Protein AF-A0A7X8IKP2-F1 (afdb_monomer)

Nearest PDB structures (foldseek):
  8peq-assembly1_A  TM=7.289E-01  e=2.216E-02  Homo sapiens
  5g56-assembly1_A  TM=7.570E-01  e=4.248E-02  Acetivibrio thermocellus
  8jmw-assembly1_A  TM=4.820E-01  e=2.657E-01  Bacillus amyloliquefaciens
  1pgr-assembly2_H  TM=5.451E-01  e=7.262E-01  Mus musculus
  6wdp-assembly1_A  TM=4.449E-01  e=1.477E+00  Homo sapiens

Secondary structure (DSSP, 8-state):
--PPPPEETTEE------STT------S----GGGTT-S-----PPP---SS--SSPPP-------------PPPPPEEEEEEE-TTTSSEEEEEE--S--SEEEEEEESSTTPPP-GGGEEEEEETT--EEEE-S--SS-EEEEEEE----TTTTTTTS---

Solvent-accessible surface area (backbone atoms only — not comparable to full-atom values): 11530 Å² total; per-residue (Å²): 138,85,83,78,80,55,64,56,95,91,34,69,73,78,88,82,81,90,53,92,88,66,83,80,89,84,76,89,74,79,70,68,72,88,60,62,90,54,96,74,84,86,87,83,87,85,86,79,89,89,78,82,90,76,90,65,85,84,84,83,87,86,74,90,83,78,90,72,78,79,87,74,75,67,72,80,66,39,74,74,45,79,43,74,39,96,85,66,63,15,38,33,36,38,46,49,84,89,74,91,59,50,31,34,43,34,28,49,38,81,52,80,92,66,77,90,45,81,92,33,54,71,50,74,38,55,57,88,59,48,66,49,72,43,69,63,68,67,100,66,76,40,77,50,67,42,68,40,64,79,91,53,85,75,63,76,70,64,77,81,71,79,137

pLDDT: mean 82.67, std 15.12, range [34.81, 98.12]

Foldseek 3Di:
DDDDFQDDPNHGDDDDDPDPPDDDDDPPRDDDPVCPPDPDDDDDDDDDDDDDDDPDDDDDDDDPDDDDDPPPDADAWPPWDWDQDPPQLWIKTFTDGDDDAFKKWKFKDQDPPDDDDPVRTPDIGGPPDGMDTPSDHDPDMDMGIGTHHDPDPPPVVPPPDDD

Mean predicted aligned error: 13.48 Å

Sequence (163 aa):
DDFTDILINDSPLEYLTNNDGHSQPFDNLPLPSYLMGHEYVQLLWKYYHVSGGSSSRAQLRLDDIIVQRPDNSLPPVTDLSIHQAPEDSGILLEWTYSTPMDRFLIYSSDEPYFHPAPENLLTTVDYPGTQYLDPTSHERRFYIVIAERDDSPGRRAAAIRRP

Radius of gyration: 25.73 Å; Cα contacts (8 Å, |Δi|>4): 165; chains: 1; bounding box: 61×33×71 Å

Structure (mmCIF, N/CA/C/O backbone):
data_AF-A0A7X8IKP2-F1
#
_entry.id   AF-A0A7X8IKP2-F1
#
loop_
_atom_site.group_PDB
_atom_site.id
_atom_site.type_symbol
_atom_site.label_atom_id
_atom_site.label_alt_id
_atom_site.label_comp_id
_atom_site.label_asym_id
_atom_site.label_entity_id
_atom_site.label_seq_id
_atom_site.pdbx_PDB_ins_code
_atom_site.Cartn_x
_atom_site.Cartn_y
_atom_site.Cartn_z
_atom_site.occupancy
_atom_site.B_iso_or_equiv
_atom_site.auth_seq_id
_atom_site.auth_comp_id
_atom_site.auth_asym_id
_atom_site.auth_atom_id
_atom_site.pdbx_PDB_model_num
ATOM 1 N N . ASP A 1 1 ? 8.824 -19.522 -27.829 1.00 50.44 1 ASP A N 1
ATOM 2 C CA . ASP A 1 1 ? 9.423 -18.972 -26.602 1.00 50.44 1 ASP A CA 1
ATOM 3 C C . ASP A 1 1 ? 9.519 -17.487 -26.795 1.00 50.44 1 ASP A C 1
ATOM 5 O O . ASP A 1 1 ? 10.461 -16.997 -27.414 1.00 50.44 1 ASP A O 1
ATOM 9 N N . ASP A 1 2 ? 8.472 -16.792 -26.370 1.00 79.12 2 ASP A N 1
ATOM 10 C CA . ASP A 1 2 ? 8.224 -15.433 -26.830 1.00 79.12 2 ASP A CA 1
ATOM 11 C C . ASP A 1 2 ? 8.495 -14.487 -25.663 1.00 79.12 2 ASP A C 1
ATOM 13 O O . ASP A 1 2 ? 7.678 -14.312 -24.762 1.00 79.12 2 ASP A O 1
ATOM 17 N N . PHE A 1 3 ? 9.700 -13.919 -25.658 1.00 87.25 3 PHE A N 1
ATOM 18 C CA . PHE A 1 3 ? 10.023 -12.772 -24.815 1.00 87.25 3 PHE A CA 1
ATOM 19 C C . PHE A 1 3 ? 9.257 -11.550 -25.326 1.00 87.25 3 PHE A C 1
ATOM 21 O O . PHE A 1 3 ? 9.176 -11.336 -26.536 1.00 87.25 3 PHE A O 1
ATOM 28 N N . THR A 1 4 ? 8.716 -10.748 -24.412 1.00 88.50 4 THR A N 1
ATOM 29 C CA . THR A 1 4 ? 8.080 -9.461 -24.728 1.00 88.50 4 THR A CA 1
ATOM 30 C C . THR A 1 4 ? 9.034 -8.325 -24.387 1.00 88.50 4 THR A C 1
ATOM 32 O O . THR A 1 4 ? 9.647 -8.343 -23.318 1.00 88.50 4 THR A O 1
ATOM 35 N N . ASP A 1 5 ? 9.153 -7.345 -25.282 1.00 89.88 5 ASP A N 1
ATOM 36 C CA . ASP A 1 5 ? 10.002 -6.179 -25.053 1.00 89.88 5 ASP A CA 1
ATOM 37 C C . ASP A 1 5 ? 9.420 -5.288 -23.946 1.00 89.88 5 ASP A C 1
ATOM 39 O O . ASP A 1 5 ? 8.209 -5.064 -23.864 1.00 89.88 5 ASP A O 1
ATOM 43 N N . ILE A 1 6 ? 10.299 -4.754 -23.099 1.00 87.50 6 ILE A N 1
ATOM 44 C CA . ILE A 1 6 ? 9.946 -3.682 -22.164 1.00 87.50 6 ILE A CA 1
ATOM 45 C C . ILE A 1 6 ? 9.896 -2.385 -22.968 1.00 87.50 6 ILE A C 1
ATOM 47 O O . ILE A 1 6 ? 10.864 -2.055 -23.652 1.00 87.50 6 ILE A O 1
ATOM 51 N N . LEU A 1 7 ? 8.784 -1.652 -22.883 1.00 86.62 7 LEU A N 1
ATOM 52 C CA . LEU A 1 7 ? 8.581 -0.411 -23.629 1.00 86.62 7 LEU A CA 1
ATOM 53 C C . LEU A 1 7 ? 8.732 0.819 -22.723 1.00 86.62 7 LEU A C 1
ATOM 55 O O . LEU A 1 7 ? 8.175 0.868 -21.627 1.00 86.62 7 LEU A O 1
ATOM 59 N N . ILE A 1 8 ? 9.431 1.841 -23.216 1.00 82.12 8 ILE A N 1
ATOM 60 C CA . ILE A 1 8 ? 9.509 3.190 -22.649 1.00 82.12 8 ILE A CA 1
ATOM 61 C C . ILE A 1 8 ? 9.008 4.159 -23.718 1.00 82.12 8 ILE A C 1
ATOM 63 O O . ILE A 1 8 ? 9.572 4.218 -24.807 1.00 82.12 8 ILE A O 1
ATOM 67 N N . ASN A 1 9 ? 7.953 4.924 -23.419 1.00 83.25 9 ASN A N 1
ATOM 68 C CA . ASN A 1 9 ? 7.307 5.827 -24.385 1.00 83.25 9 ASN A CA 1
ATOM 69 C C . ASN A 1 9 ? 6.959 5.115 -25.710 1.00 83.25 9 ASN A C 1
ATOM 71 O O . ASN A 1 9 ? 7.313 5.585 -26.791 1.00 83.25 9 ASN A O 1
ATOM 75 N N . ASP A 1 10 ? 6.337 3.936 -25.606 1.00 85.38 10 ASP A N 1
ATOM 76 C CA . ASP A 1 10 ? 5.949 3.068 -26.732 1.00 85.38 10 ASP A CA 1
ATOM 77 C C . ASP A 1 10 ? 7.107 2.560 -27.613 1.00 85.38 10 ASP A C 1
ATOM 79 O O . ASP A 1 10 ? 6.877 1.986 -28.676 1.00 85.38 10 ASP A O 1
ATOM 83 N N . SER A 1 11 ? 8.354 2.724 -27.168 1.00 88.06 11 SER A N 1
ATOM 84 C CA . SER A 1 11 ? 9.550 2.236 -27.863 1.00 88.06 11 SER A CA 1
ATOM 85 C C . SER A 1 11 ? 10.264 1.172 -27.028 1.00 88.06 11 SER A C 1
ATOM 87 O O . SER A 1 11 ? 10.307 1.314 -25.805 1.00 88.06 11 SER A O 1
ATOM 89 N N . PRO A 1 12 ? 10.840 0.119 -27.635 1.00 89.62 12 PRO A N 1
ATOM 90 C CA . PRO A 1 12 ? 11.643 -0.854 -26.906 1.00 89.62 12 PRO A CA 1
ATOM 91 C C . PRO A 1 12 ? 12.767 -0.188 -26.114 1.00 89.62 12 PRO A C 1
ATOM 93 O O . PRO A 1 12 ? 13.403 0.762 -26.574 1.00 89.62 12 PRO A O 1
ATOM 96 N N . LEU A 1 13 ? 13.008 -0.693 -24.908 1.00 89.44 13 LEU A N 1
ATOM 97 C CA . LEU A 1 13 ? 14.145 -0.282 -24.108 1.00 89.44 13 LEU A CA 1
ATOM 98 C C . LEU A 1 13 ? 15.439 -0.741 -24.786 1.00 89.44 13 LEU A C 1
ATOM 100 O O . LEU A 1 13 ? 15.732 -1.934 -24.846 1.00 89.44 13 LEU A O 1
ATOM 104 N N . GLU A 1 14 ? 16.230 0.222 -25.247 1.00 88.75 14 GLU A N 1
ATOM 105 C CA . GLU A 1 14 ? 17.500 -0.028 -25.918 1.00 88.75 14 GLU A CA 1
ATOM 106 C C . GLU A 1 14 ? 18.652 0.730 -25.254 1.00 88.75 14 GLU A C 1
ATOM 108 O O . GLU A 1 14 ? 18.504 1.843 -24.745 1.00 88.75 14 GLU A O 1
ATOM 113 N N . TYR A 1 15 ? 19.831 0.114 -25.306 1.00 86.25 15 TYR A N 1
ATOM 114 C CA . TYR A 1 15 ? 21.100 0.742 -24.971 1.00 86.25 15 TYR A CA 1
ATOM 115 C C . TYR A 1 15 ? 21.927 0.918 -26.247 1.00 86.25 15 TYR A C 1
ATOM 117 O O . TYR A 1 15 ? 22.293 -0.065 -26.893 1.00 86.25 15 TYR A O 1
ATOM 125 N N . LEU A 1 16 ? 22.254 2.167 -26.589 1.00 84.81 16 LEU A N 1
ATOM 126 C CA . LEU A 1 16 ? 23.104 2.509 -27.729 1.00 84.81 16 LEU A CA 1
ATOM 127 C C . LEU A 1 16 ? 24.400 3.147 -27.224 1.00 84.81 16 LEU A C 1
ATOM 129 O O . LEU A 1 16 ? 24.390 4.188 -26.569 1.00 84.81 16 LEU A O 1
ATOM 133 N N . THR A 1 17 ? 25.530 2.510 -27.525 1.00 78.12 17 THR A N 1
ATOM 134 C CA . THR A 1 17 ? 26.849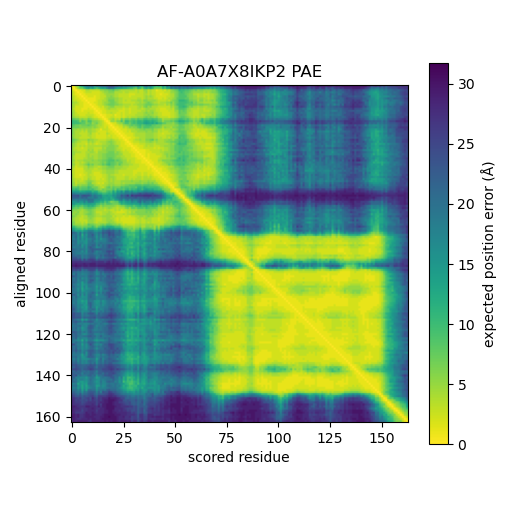 3.066 -27.208 1.00 78.12 17 THR A CA 1
ATOM 135 C C . THR A 1 17 ? 27.225 4.160 -28.206 1.00 78.12 17 THR A C 1
ATOM 137 O O . THR A 1 17 ? 27.077 3.984 -29.415 1.00 78.12 17 THR A O 1
ATOM 140 N N . ASN A 1 18 ? 27.743 5.277 -27.696 1.00 72.12 18 ASN A N 1
ATOM 141 C CA . ASN A 1 18 ? 28.238 6.387 -28.515 1.00 72.12 18 ASN A CA 1
ATOM 142 C C . ASN A 1 18 ? 29.775 6.477 -28.530 1.00 72.12 18 ASN A C 1
ATOM 144 O O . ASN A 1 18 ? 30.350 7.092 -29.426 1.00 72.12 18 ASN A O 1
ATOM 148 N N . ASN A 1 19 ? 30.445 5.877 -27.541 1.00 80.19 19 ASN A N 1
ATOM 149 C CA . ASN A 1 19 ? 31.892 5.936 -27.341 1.00 80.19 19 ASN A CA 1
ATOM 150 C C . ASN A 1 19 ? 32.378 4.798 -26.428 1.00 80.19 19 ASN A C 1
ATOM 152 O O . ASN A 1 19 ? 31.610 4.238 -25.641 1.00 80.19 19 ASN A O 1
ATOM 156 N N . ASP A 1 20 ? 33.679 4.506 -26.478 1.00 82.31 20 ASP A N 1
ATOM 157 C CA . ASP A 1 20 ? 34.308 3.546 -25.570 1.00 82.31 20 ASP A CA 1
ATOM 158 C C . ASP A 1 20 ? 34.146 3.990 -24.109 1.00 82.31 20 ASP A C 1
ATOM 160 O O . ASP A 1 20 ? 34.291 5.170 -23.775 1.00 82.31 20 ASP A O 1
ATOM 164 N N . GLY A 1 21 ? 33.816 3.032 -23.240 1.00 83.12 21 GLY A N 1
ATOM 165 C CA . GLY A 1 21 ? 33.560 3.281 -21.819 1.00 83.12 21 GLY A CA 1
ATOM 166 C C . GLY A 1 21 ? 32.209 3.936 -21.509 1.00 83.12 21 GLY A C 1
ATOM 167 O O . GLY A 1 21 ? 31.977 4.293 -20.357 1.00 83.12 21 GLY A O 1
ATOM 168 N N . HIS A 1 22 ? 31.321 4.101 -22.498 1.00 85.56 22 HIS A N 1
ATOM 169 C CA . HIS A 1 22 ? 29.966 4.595 -22.252 1.00 85.56 22 HIS A CA 1
ATOM 170 C C . HIS A 1 22 ? 29.211 3.671 -21.281 1.00 85.56 22 HIS A C 1
ATOM 172 O O . HIS A 1 22 ? 29.273 2.445 -21.396 1.00 85.56 22 HIS A O 1
ATOM 178 N N . SER A 1 23 ? 28.507 4.282 -20.329 1.00 88.06 23 SER A N 1
ATOM 179 C CA . SER A 1 23 ? 27.671 3.619 -19.330 1.00 88.06 23 SER A CA 1
ATOM 180 C C . SER A 1 23 ? 26.355 4.378 -19.218 1.00 88.06 23 SER A C 1
ATOM 182 O O . SER A 1 23 ? 26.347 5.609 -19.264 1.00 88.06 23 SER A O 1
ATOM 184 N N . GLN A 1 24 ? 25.253 3.646 -19.088 1.00 88.12 24 GLN A N 1
ATOM 185 C CA . GLN A 1 24 ? 23.918 4.215 -18.972 1.00 88.12 24 GLN A CA 1
ATOM 186 C C . GLN A 1 24 ? 23.147 3.476 -17.874 1.00 88.12 24 GLN A C 1
ATOM 188 O O . GLN A 1 24 ? 22.875 2.285 -18.039 1.00 88.12 24 GLN A O 1
ATOM 193 N N . PRO A 1 25 ? 22.793 4.154 -16.768 1.00 89.38 25 PRO A N 1
ATOM 194 C CA . PRO A 1 25 ? 21.908 3.578 -15.770 1.00 89.38 25 PRO A CA 1
ATOM 195 C C . PRO A 1 25 ? 20.468 3.543 -16.292 1.00 89.38 25 PRO A C 1
ATOM 197 O O . PRO A 1 25 ? 20.033 4.433 -17.030 1.00 89.38 25 PRO A O 1
ATOM 200 N N . PHE A 1 26 ? 19.726 2.520 -15.875 1.00 86.56 26 PHE A N 1
ATOM 201 C CA . PHE A 1 26 ? 18.288 2.417 -16.088 1.00 86.56 26 PHE A CA 1
ATOM 202 C C . PHE A 1 26 ? 17.593 2.264 -14.739 1.00 86.56 26 PHE A C 1
ATOM 204 O O . PHE A 1 26 ? 17.663 1.206 -14.118 1.00 86.56 26 PHE A O 1
ATOM 211 N N . ASP A 1 27 ? 16.894 3.313 -14.316 1.00 83.19 27 ASP A N 1
ATOM 212 C CA . ASP A 1 27 ? 16.223 3.359 -13.020 1.00 83.19 27 ASP A CA 1
ATOM 213 C C . ASP A 1 27 ? 14.703 3.287 -13.182 1.00 83.19 27 ASP A C 1
ATOM 215 O O . ASP A 1 27 ? 14.134 3.867 -14.107 1.00 83.19 27 ASP A O 1
ATOM 219 N N . ASN A 1 28 ? 14.038 2.600 -12.247 1.00 81.00 28 ASN A N 1
ATOM 220 C CA . ASN A 1 28 ? 12.574 2.518 -12.153 1.00 81.00 28 ASN A CA 1
ATOM 221 C C . ASN A 1 28 ? 11.872 2.117 -13.462 1.00 81.00 28 ASN A C 1
ATOM 223 O O . ASN A 1 28 ? 10.812 2.646 -13.800 1.00 81.00 28 ASN A O 1
ATOM 227 N N . LEU A 1 29 ? 12.452 1.157 -14.186 1.00 86.00 29 LEU A N 1
ATOM 228 C CA . LEU A 1 29 ? 11.832 0.580 -15.373 1.00 86.00 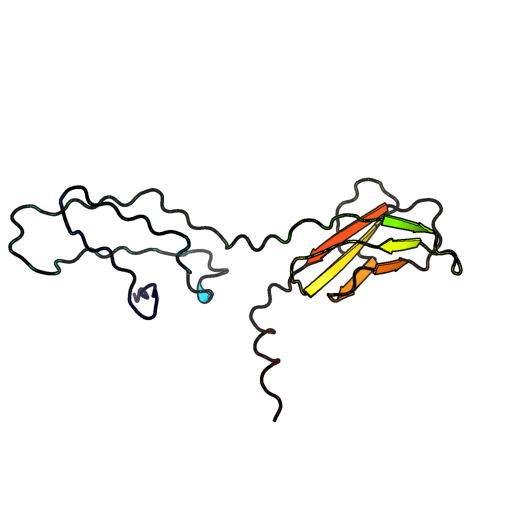29 LEU A CA 1
ATOM 229 C C . LEU A 1 29 ? 10.518 -0.122 -14.990 1.00 86.00 29 LEU A C 1
ATOM 231 O O . LEU A 1 29 ? 10.555 -1.089 -14.220 1.00 86.00 29 LEU A O 1
ATOM 235 N N . PRO A 1 30 ? 9.356 0.326 -15.502 1.00 82.19 30 PRO A N 1
ATOM 236 C CA . PRO A 1 30 ? 8.091 -0.311 -15.178 1.00 82.19 30 PRO A CA 1
ATOM 237 C C . PRO A 1 30 ? 8.048 -1.700 -15.814 1.00 82.19 30 PRO A C 1
ATOM 239 O O . PRO A 1 30 ? 7.988 -1.846 -17.034 1.00 82.19 30 PRO A O 1
ATOM 242 N N . LEU A 1 31 ? 8.061 -2.735 -14.975 1.00 84.12 31 LEU A N 1
ATOM 243 C CA . LEU A 1 31 ? 7.782 -4.089 -15.431 1.00 84.12 31 LEU A CA 1
ATOM 244 C C . LEU A 1 31 ? 6.269 -4.265 -15.632 1.00 84.12 31 LEU A C 1
ATOM 246 O O . LEU A 1 31 ? 5.482 -3.740 -14.836 1.00 84.12 31 LEU A O 1
ATOM 250 N N . PRO A 1 32 ? 5.834 -5.008 -16.663 1.00 82.81 32 PRO A N 1
ATOM 251 C CA . PRO A 1 32 ? 4.417 -5.255 -16.879 1.00 82.81 32 PRO A CA 1
ATOM 252 C C . PRO A 1 32 ? 3.738 -5.912 -15.672 1.00 82.81 32 PRO A C 1
ATOM 254 O O . PRO A 1 32 ? 4.236 -6.888 -15.111 1.00 82.81 32 PRO A O 1
ATOM 257 N N . SER A 1 33 ? 2.556 -5.416 -15.296 1.00 79.62 33 SER A N 1
ATOM 258 C CA . SER A 1 33 ? 1.825 -5.904 -14.117 1.00 79.62 33 SER A CA 1
ATOM 259 C C . SER A 1 33 ? 1.374 -7.360 -14.233 1.00 79.62 33 SER A C 1
ATOM 261 O O . SER A 1 33 ? 1.212 -8.017 -13.209 1.00 79.62 33 SER A O 1
ATOM 263 N N . TYR A 1 34 ? 1.233 -7.894 -15.453 1.00 81.19 34 TYR A N 1
ATOM 264 C CA . TYR A 1 34 ? 0.933 -9.313 -15.667 1.00 81.19 34 TYR A CA 1
ATOM 265 C C . TYR A 1 34 ? 2.052 -10.245 -15.183 1.00 81.19 34 TYR A C 1
ATOM 267 O O . TYR A 1 34 ? 1.816 -11.436 -15.077 1.00 81.19 34 TYR A O 1
ATOM 275 N N . LEU A 1 35 ? 3.254 -9.734 -14.884 1.00 82.81 35 LEU A N 1
ATOM 276 C CA . LEU A 1 35 ? 4.339 -10.515 -14.281 1.00 82.81 35 LEU A CA 1
ATOM 277 C C . LEU A 1 35 ? 4.181 -10.681 -12.759 1.00 82.81 35 LEU A C 1
ATOM 279 O O . LEU A 1 35 ? 4.904 -11.468 -12.150 1.00 82.81 35 LEU A O 1
ATOM 283 N N . MET A 1 36 ? 3.259 -9.955 -12.117 1.00 81.38 36 MET A N 1
ATOM 284 C CA . MET A 1 36 ? 3.030 -10.063 -10.674 1.00 81.38 36 MET A CA 1
ATOM 285 C C . MET A 1 36 ? 2.414 -11.414 -10.297 1.00 81.38 36 MET A C 1
ATOM 287 O O . MET A 1 36 ? 1.546 -11.934 -10.991 1.00 81.38 36 MET A O 1
ATOM 291 N N . GLY A 1 37 ? 2.853 -11.974 -9.167 1.00 76.69 37 GLY A N 1
ATOM 292 C CA . GLY A 1 37 ? 2.364 -13.264 -8.662 1.00 76.69 37 GLY A CA 1
ATOM 293 C C . GLY A 1 37 ? 2.934 -14.489 -9.384 1.00 76.69 37 GLY A C 1
ATOM 294 O O . GLY A 1 37 ? 2.634 -15.613 -8.989 1.00 76.69 37 GLY A O 1
ATOM 295 N N . HIS A 1 38 ? 3.779 -14.295 -10.399 1.00 80.00 38 HIS A N 1
ATOM 296 C CA . HIS A 1 38 ? 4.509 -15.383 -11.035 1.00 80.00 38 HIS A CA 1
ATOM 297 C C . HIS A 1 38 ? 5.732 -15.773 -10.200 1.00 80.00 38 HIS A C 1
ATOM 299 O O . HIS A 1 38 ? 6.539 -14.928 -9.823 1.00 80.00 38 HIS A O 1
ATOM 305 N N . GLU A 1 39 ? 5.879 -17.074 -9.944 1.00 82.38 39 GLU A N 1
ATOM 306 C CA . GLU A 1 39 ? 7.014 -17.636 -9.199 1.00 82.38 39 GLU A CA 1
ATOM 307 C C . GLU A 1 39 ? 8.347 -17.459 -9.945 1.00 82.38 39 GLU A C 1
ATOM 309 O O . GLU A 1 39 ? 9.396 -17.305 -9.326 1.00 82.38 39 GLU A O 1
ATOM 314 N N . TYR A 1 40 ? 8.299 -17.438 -11.281 1.00 85.75 40 TYR A N 1
ATOM 315 C CA . TYR A 1 40 ? 9.466 -17.310 -12.146 1.00 85.75 40 TYR A CA 1
ATOM 316 C C . TYR A 1 40 ? 9.284 -16.189 -13.168 1.00 85.75 40 TYR A C 1
ATOM 318 O O . TYR A 1 40 ? 8.333 -16.190 -13.949 1.00 85.75 40 TYR A O 1
ATOM 326 N N . VAL A 1 41 ? 10.255 -15.276 -13.203 1.00 85.31 41 VAL A N 1
ATOM 327 C CA . VAL A 1 41 ? 10.383 -14.215 -14.208 1.00 85.31 41 VAL A CA 1
ATOM 328 C C . VAL A 1 41 ? 11.779 -14.302 -14.820 1.00 85.31 41 VAL A C 1
ATOM 330 O O . VAL A 1 41 ? 12.768 -14.446 -14.102 1.00 85.31 41 VAL A O 1
ATOM 333 N N . GLN A 1 42 ? 11.865 -14.228 -16.149 1.00 89.31 42 GLN A N 1
ATOM 334 C CA . GLN A 1 42 ? 13.127 -14.245 -16.887 1.00 89.31 42 GLN A CA 1
ATOM 335 C C . GLN A 1 42 ? 13.352 -12.901 -17.575 1.00 89.31 42 GLN A C 1
ATOM 337 O O . GLN A 1 42 ? 12.473 -12.396 -18.270 1.00 89.31 42 GLN A O 1
ATOM 342 N N . LEU A 1 43 ? 14.551 -12.349 -17.407 1.00 88.31 43 LEU A N 1
ATOM 343 C CA . LEU A 1 43 ? 15.005 -11.156 -18.112 1.00 88.31 43 LEU A CA 1
ATOM 344 C C . LEU A 1 43 ? 16.023 -11.577 -19.169 1.00 88.31 43 LEU A C 1
ATOM 346 O O . LEU A 1 43 ? 16.996 -12.266 -18.856 1.00 88.31 43 LEU A O 1
ATOM 350 N N . LEU A 1 44 ? 15.802 -11.164 -20.415 1.00 88.62 44 LEU A N 1
ATOM 351 C CA . LEU A 1 44 ? 16.701 -11.445 -21.530 1.00 88.62 44 LEU A CA 1
ATOM 352 C C . LEU A 1 44 ? 17.224 -10.141 -22.120 1.00 88.62 44 LEU A C 1
ATOM 354 O O . LEU A 1 44 ? 16.457 -9.330 -22.628 1.00 88.62 44 LEU A O 1
ATOM 358 N N . TRP A 1 45 ? 18.545 -10.003 -22.126 1.00 86.31 45 TRP A N 1
ATOM 359 C CA . TRP A 1 45 ? 19.239 -8.933 -22.829 1.00 86.31 45 TRP A CA 1
ATOM 360 C C . TRP A 1 45 ? 19.784 -9.461 -24.152 1.00 86.31 45 TRP A C 1
ATOM 362 O O . TRP A 1 45 ? 20.613 -10.374 -24.176 1.00 86.31 45 TRP A O 1
ATOM 372 N N . LYS A 1 46 ? 19.301 -8.903 -25.266 1.00 85.94 46 LYS A N 1
ATOM 373 C CA . LYS A 1 46 ? 19.736 -9.276 -26.617 1.00 85.94 46 LYS A CA 1
ATOM 374 C C . LYS A 1 46 ? 20.763 -8.272 -27.124 1.00 85.94 46 LYS A C 1
ATOM 376 O O . LYS A 1 46 ? 20.478 -7.088 -27.239 1.00 85.94 46 LYS A O 1
ATOM 381 N N . TYR A 1 47 ? 21.945 -8.768 -27.471 1.00 82.12 47 TYR A N 1
ATOM 382 C CA . TYR A 1 47 ? 22.990 -7.980 -28.116 1.00 82.12 47 TYR A CA 1
ATOM 383 C C . TYR A 1 47 ? 22.941 -8.180 -29.636 1.00 82.12 47 TYR A C 1
ATOM 385 O O . TYR A 1 47 ? 22.982 -9.319 -30.108 1.00 82.12 47 TYR A O 1
ATOM 393 N N . TYR A 1 48 ? 22.881 -7.090 -30.402 1.00 78.75 48 TYR A N 1
ATOM 394 C CA . TYR A 1 48 ? 22.914 -7.114 -31.865 1.00 78.75 48 TYR A CA 1
ATOM 395 C C . TYR A 1 48 ? 23.723 -5.946 -32.434 1.00 78.75 48 TYR A C 1
ATOM 397 O O . TYR A 1 48 ? 23.955 -4.929 -31.784 1.00 78.75 48 TYR A O 1
ATOM 405 N N . HIS A 1 49 ? 24.194 -6.121 -33.667 1.00 78.06 49 HIS A N 1
ATOM 406 C CA . HIS A 1 49 ? 24.931 -5.100 -34.405 1.00 78.06 49 HIS A CA 1
ATOM 407 C C . HIS A 1 49 ? 23.948 -4.140 -35.081 1.00 78.06 49 HIS A C 1
ATOM 409 O O . HIS A 1 49 ? 23.071 -4.584 -35.817 1.00 78.06 49 HIS A O 1
ATOM 415 N N . VAL A 1 50 ? 24.087 -2.839 -34.817 1.00 74.56 50 VAL A N 1
ATOM 416 C CA . VAL A 1 50 ? 23.182 -1.805 -35.349 1.00 74.56 50 VAL A CA 1
ATOM 417 C C . VAL A 1 50 ? 23.694 -1.250 -36.685 1.00 74.56 50 VAL A C 1
ATOM 419 O O . VAL A 1 50 ? 22.929 -1.155 -37.638 1.00 74.56 50 VAL A O 1
ATOM 422 N N . SER A 1 51 ? 24.982 -0.882 -36.781 1.00 73.56 51 SER A N 1
ATOM 423 C CA . SER A 1 51 ? 25.651 -0.455 -38.029 1.00 73.56 51 SER A CA 1
ATOM 424 C C . SER A 1 51 ? 27.171 -0.230 -37.829 1.00 73.56 51 SER A C 1
ATOM 426 O O . SER A 1 51 ? 27.669 -0.292 -36.707 1.00 73.56 51 SER A O 1
ATOM 428 N N . GLY A 1 52 ? 27.930 0.016 -38.911 1.00 69.19 52 GLY A N 1
ATOM 429 C CA . GLY A 1 52 ? 29.362 0.381 -38.872 1.00 69.19 52 GLY A CA 1
ATOM 430 C C . GLY A 1 52 ? 30.357 -0.788 -38.997 1.00 69.19 52 GLY A C 1
ATOM 431 O O . GLY A 1 52 ? 30.015 -1.947 -38.767 1.00 69.19 52 GLY A O 1
ATOM 432 N N . GLY A 1 53 ? 31.605 -0.486 -39.384 1.00 60.84 53 GLY A N 1
ATOM 433 C CA . GLY A 1 53 ? 32.698 -1.462 -39.494 1.00 60.84 53 GLY A CA 1
ATOM 434 C C . GLY A 1 53 ? 33.365 -1.702 -38.139 1.00 60.84 53 GLY A C 1
ATOM 435 O O . GLY A 1 53 ? 34.296 -0.995 -37.773 1.00 60.84 53 GLY A O 1
ATOM 436 N N . SER A 1 54 ? 32.865 -2.671 -37.374 1.00 59.75 54 SER A N 1
ATOM 437 C CA . SER A 1 54 ? 33.401 -3.014 -36.051 1.00 59.75 54 SER A CA 1
ATOM 438 C C . SER A 1 54 ? 34.718 -3.791 -36.194 1.00 59.75 54 SER A C 1
ATOM 440 O O . SER A 1 54 ? 34.736 -4.902 -36.721 1.00 59.75 54 SER A O 1
ATOM 442 N N . SER A 1 55 ? 35.832 -3.202 -35.748 1.00 57.66 55 SER A N 1
ATOM 443 C CA . SER A 1 55 ? 37.148 -3.863 -35.715 1.00 57.66 55 SER A CA 1
ATOM 444 C C . SER A 1 55 ? 37.443 -4.567 -34.382 1.00 57.66 55 SER A C 1
ATOM 446 O O . SER A 1 55 ? 38.379 -5.362 -34.304 1.00 57.66 55 SER A O 1
ATOM 448 N N . SER A 1 56 ? 36.623 -4.352 -33.350 1.00 61.06 56 SER A N 1
ATOM 449 C CA . SER A 1 56 ? 36.667 -5.082 -32.081 1.00 61.06 56 SER A CA 1
ATOM 450 C C . SER A 1 56 ? 35.249 -5.390 -31.593 1.00 61.06 56 SER A C 1
ATOM 452 O O . SER A 1 56 ? 34.331 -4.578 -31.724 1.00 61.06 56 SER A O 1
ATOM 454 N N . ARG A 1 57 ? 35.048 -6.598 -31.047 1.00 62.50 57 ARG A N 1
ATOM 455 C CA . ARG A 1 57 ? 33.776 -6.977 -30.414 1.00 62.50 57 ARG A CA 1
ATOM 456 C C . ARG A 1 57 ? 33.540 -6.053 -29.220 1.00 62.50 57 ARG A C 1
ATOM 458 O O . ARG A 1 57 ? 34.386 -6.011 -28.328 1.00 62.50 57 ARG A O 1
ATOM 465 N N . ALA A 1 58 ? 32.404 -5.358 -29.190 1.00 66.88 58 ALA A N 1
ATOM 466 C CA . ALA A 1 58 ? 32.032 -4.559 -28.030 1.00 66.88 58 ALA A CA 1
ATOM 467 C C . ALA A 1 58 ? 31.885 -5.481 -26.811 1.00 66.88 58 ALA A C 1
ATOM 469 O O . ALA A 1 58 ? 31.195 -6.500 -26.871 1.00 66.88 58 ALA A O 1
ATOM 470 N N . GLN A 1 59 ? 32.561 -5.142 -25.718 1.00 73.50 59 GLN A N 1
ATOM 471 C CA . GLN A 1 59 ? 32.366 -5.804 -24.435 1.00 73.50 59 GLN A CA 1
ATOM 472 C C . GLN A 1 59 ? 31.245 -5.069 -23.705 1.00 73.50 59 GLN A C 1
ATOM 474 O O . GLN A 1 59 ? 31.360 -3.874 -23.448 1.00 73.50 59 GLN A O 1
ATOM 479 N N . LEU A 1 60 ? 30.157 -5.777 -23.400 1.00 76.75 60 LEU A N 1
ATOM 480 C CA . LEU A 1 60 ? 29.050 -5.250 -22.610 1.00 76.75 60 LEU A CA 1
ATOM 481 C C . LEU A 1 60 ? 29.108 -5.863 -21.211 1.00 76.75 60 LEU A C 1
ATOM 483 O O . LEU A 1 60 ? 29.203 -7.083 -21.067 1.00 76.75 60 LEU A O 1
ATOM 487 N N . ARG A 1 61 ? 29.039 -5.010 -20.192 1.00 82.88 61 ARG A N 1
ATOM 488 C CA . ARG A 1 61 ? 28.824 -5.408 -18.802 1.00 82.88 61 ARG A CA 1
ATOM 489 C C . ARG A 1 61 ? 27.388 -5.061 -18.437 1.00 82.88 61 ARG A C 1
ATOM 491 O O . ARG A 1 61 ? 26.923 -3.975 -18.765 1.00 82.88 61 ARG A O 1
ATOM 498 N N . LEU A 1 62 ? 26.721 -6.008 -17.789 1.00 84.50 62 LEU A N 1
ATOM 499 C CA . LEU A 1 62 ? 25.460 -5.789 -17.101 1.00 84.50 62 LEU A CA 1
ATOM 500 C C . LEU A 1 62 ? 25.675 -6.148 -15.641 1.00 84.50 62 LEU A C 1
ATOM 502 O O . LEU A 1 62 ? 26.179 -7.228 -15.329 1.00 84.50 62 LEU A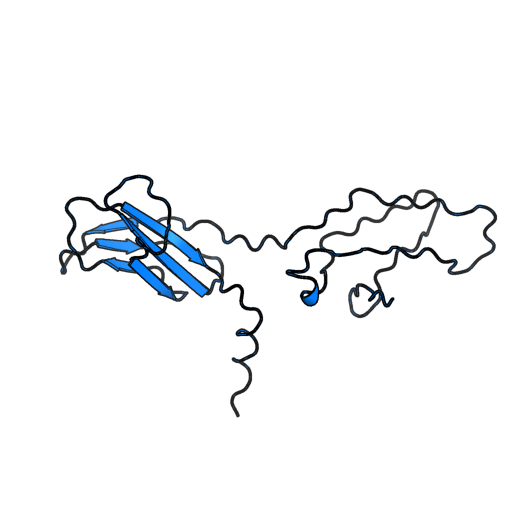 O 1
ATOM 506 N N . ASP A 1 63 ? 25.312 -5.232 -14.770 1.00 87.94 63 ASP A N 1
ATOM 507 C CA . ASP A 1 63 ? 25.529 -5.303 -13.339 1.00 87.94 63 ASP A CA 1
ATOM 508 C C . ASP A 1 63 ? 24.447 -4.515 -12.603 1.00 87.94 63 ASP A C 1
ATOM 510 O O . ASP A 1 63 ? 23.617 -3.855 -13.225 1.00 87.94 63 ASP A O 1
ATOM 514 N N . ASP A 1 64 ? 24.421 -4.669 -11.278 1.00 87.88 64 ASP A N 1
ATOM 515 C CA . ASP A 1 64 ? 23.506 -3.969 -10.370 1.00 87.88 64 ASP A CA 1
ATOM 516 C C . ASP A 1 64 ? 22.015 -4.078 -10.754 1.00 87.88 64 ASP A C 1
ATOM 518 O O . ASP A 1 64 ? 21.211 -3.183 -10.503 1.00 87.88 64 ASP A O 1
ATOM 522 N N . ILE A 1 65 ? 21.621 -5.220 -11.335 1.00 86.44 65 ILE A N 1
ATOM 523 C CA . ILE A 1 65 ? 20.224 -5.506 -11.679 1.00 86.44 65 ILE A CA 1
ATOM 524 C C . ILE A 1 65 ? 19.428 -5.725 -10.389 1.00 86.44 65 ILE A C 1
ATOM 526 O O . ILE A 1 65 ? 19.546 -6.764 -9.736 1.00 86.44 65 ILE A O 1
ATOM 530 N N . ILE A 1 66 ? 18.572 -4.760 -10.061 1.00 85.88 66 ILE A N 1
ATOM 531 C CA . ILE A 1 66 ? 17.666 -4.815 -8.915 1.00 85.88 66 ILE A CA 1
ATOM 532 C C . ILE A 1 66 ? 16.236 -4.954 -9.432 1.00 85.88 66 ILE A C 1
ATOM 534 O O . ILE A 1 66 ? 15.715 -4.077 -10.120 1.00 85.88 66 ILE A O 1
ATOM 538 N N . VAL A 1 67 ? 15.582 -6.058 -9.072 1.00 83.19 67 VAL A N 1
ATOM 539 C CA . VAL A 1 67 ? 14.144 -6.243 -9.286 1.00 83.19 67 VAL A CA 1
ATOM 540 C C . VAL A 1 67 ? 13.450 -6.014 -7.957 1.00 83.19 67 VAL A C 1
ATOM 542 O O . VAL A 1 67 ? 13.651 -6.766 -7.004 1.00 83.19 67 VAL A O 1
ATOM 545 N N . GLN A 1 68 ? 12.635 -4.969 -7.895 1.00 76.12 68 GLN A N 1
ATOM 546 C CA . GLN A 1 68 ? 11.912 -4.591 -6.690 1.00 76.12 68 GLN A CA 1
ATOM 547 C C . GLN A 1 68 ? 10.422 -4.477 -6.976 1.00 76.12 68 GLN A C 1
ATOM 549 O O . GLN A 1 68 ? 10.002 -4.061 -8.058 1.00 76.12 68 GLN A O 1
ATOM 554 N N . ARG A 1 69 ? 9.609 -4.834 -5.981 1.00 70.88 69 ARG A N 1
ATOM 555 C CA . ARG A 1 69 ? 8.211 -4.411 -5.969 1.00 70.88 69 ARG A CA 1
ATOM 556 C C . ARG A 1 69 ? 8.213 -2.879 -5.889 1.00 70.88 69 ARG A C 1
ATOM 558 O O . ARG A 1 69 ? 9.028 -2.350 -5.132 1.00 70.88 69 ARG A O 1
ATOM 565 N N . PRO A 1 70 ? 7.334 -2.166 -6.616 1.00 65.56 70 PRO A N 1
ATOM 566 C CA . PRO A 1 70 ? 7.126 -0.751 -6.349 1.00 65.56 70 PRO A CA 1
ATOM 567 C C . PRO A 1 70 ? 6.890 -0.586 -4.850 1.00 65.56 70 PRO A C 1
ATOM 569 O O . PRO A 1 70 ? 6.072 -1.325 -4.290 1.00 65.56 70 PRO A O 1
ATOM 572 N N . ASP A 1 71 ? 7.620 0.316 -4.198 1.00 61.91 71 ASP A N 1
ATOM 573 C CA . ASP A 1 71 ? 7.356 0.645 -2.803 1.00 61.91 71 ASP A CA 1
ATOM 574 C C . ASP A 1 71 ? 5.987 1.332 -2.731 1.00 61.91 71 ASP A C 1
ATOM 576 O O . ASP A 1 71 ? 5.838 2.542 -2.873 1.00 61.91 71 ASP A O 1
ATOM 580 N N . ASN A 1 72 ? 4.956 0.500 -2.630 1.00 61.25 72 ASN A N 1
ATOM 581 C CA . ASN A 1 72 ? 3.582 0.889 -2.389 1.00 61.25 72 ASN A CA 1
ATOM 582 C C . ASN A 1 72 ? 3.291 0.858 -0.884 1.00 61.25 72 ASN A C 1
ATOM 584 O O . ASN A 1 72 ? 2.120 0.810 -0.502 1.00 61.25 72 ASN A O 1
ATOM 588 N N . SER A 1 73 ? 4.329 0.815 -0.032 1.00 72.62 73 SER A N 1
ATOM 589 C CA . SER A 1 73 ? 4.114 0.867 1.404 1.00 72.62 73 SER A CA 1
ATOM 590 C C . SER A 1 73 ? 3.459 2.200 1.739 1.00 72.62 73 SER A C 1
ATOM 592 O O . SER A 1 73 ? 3.884 3.289 1.347 1.00 72.62 73 SER A O 1
ATOM 594 N N . LEU A 1 74 ? 2.312 2.089 2.389 1.00 84.38 74 LEU A N 1
ATOM 595 C CA . LEU A 1 74 ? 1.604 3.233 2.914 1.00 84.38 74 LEU A CA 1
ATOM 596 C C . LEU A 1 74 ? 2.404 3.766 4.107 1.00 84.38 74 LEU A C 1
ATOM 598 O O . LEU A 1 74 ? 2.832 2.961 4.940 1.00 84.38 74 LEU A O 1
ATOM 602 N N . PRO A 1 75 ? 2.619 5.092 4.223 1.00 88.88 75 PRO A N 1
ATOM 603 C CA . PRO A 1 75 ? 3.240 5.633 5.423 1.00 88.88 75 PRO A CA 1
ATOM 604 C C . PRO A 1 75 ? 2.417 5.246 6.660 1.00 88.88 75 PRO A C 1
ATOM 606 O O . PRO A 1 75 ? 1.202 5.036 6.546 1.00 88.88 75 PRO A O 1
ATOM 609 N N . PRO A 1 76 ? 3.043 5.148 7.843 1.00 90.12 76 PRO A N 1
ATOM 610 C CA . PRO A 1 76 ? 2.308 4.898 9.074 1.00 90.12 76 PRO A CA 1
ATOM 611 C C . PRO A 1 76 ? 1.306 6.027 9.340 1.00 90.12 76 PRO A C 1
ATOM 613 O O . PRO A 1 76 ? 1.519 7.171 8.933 1.00 90.12 7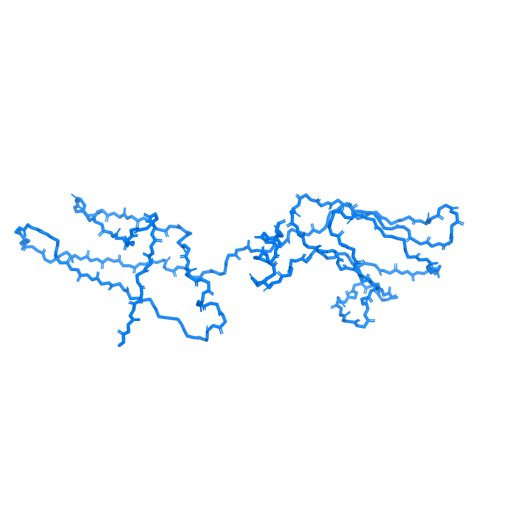6 PRO A O 1
ATOM 616 N N . VAL A 1 77 ? 0.215 5.707 10.036 1.00 93.62 77 VAL A N 1
ATOM 617 C CA . VAL A 1 77 ? -0.713 6.723 10.544 1.00 93.62 77 VAL A CA 1
ATOM 618 C C . VAL A 1 77 ? -0.002 7.574 11.596 1.00 93.62 77 VAL A C 1
ATOM 620 O O . VAL A 1 77 ? 0.699 7.044 12.460 1.00 93.62 77 VAL A O 1
ATOM 623 N N . THR A 1 78 ? -0.177 8.890 11.510 1.00 91.44 78 THR A N 1
ATOM 624 C CA . THR A 1 78 ? 0.441 9.873 12.405 1.00 91.44 78 THR A CA 1
ATOM 625 C C . THR A 1 78 ? -0.610 10.598 13.234 1.00 91.44 78 THR A C 1
ATOM 627 O O . THR A 1 78 ? -1.799 10.569 12.915 1.00 91.44 78 THR A O 1
ATOM 630 N N . ASP A 1 79 ? -0.157 11.234 14.317 1.00 94.50 79 ASP A N 1
ATOM 631 C CA . ASP A 1 79 ? -0.978 12.072 15.199 1.00 94.50 79 ASP A CA 1
ATOM 632 C C . ASP A 1 79 ? -2.263 11.393 15.700 1.00 94.50 79 ASP A C 1
ATOM 634 O O . ASP A 1 79 ? -3.289 12.049 15.859 1.00 94.50 79 ASP A O 1
ATOM 638 N N . LEU A 1 80 ? -2.216 10.076 15.946 1.00 96.12 80 LEU A N 1
ATOM 639 C CA . LEU A 1 80 ? -3.338 9.356 16.542 1.00 96.12 80 LEU A CA 1
ATOM 640 C C . LEU A 1 80 ? -3.600 9.906 17.948 1.00 96.12 80 LEU A C 1
ATOM 642 O O . LEU A 1 80 ? -2.813 9.680 18.873 1.00 96.12 80 LEU A O 1
ATOM 646 N N . SER A 1 81 ? -4.714 10.609 18.102 1.00 96.38 81 SER A N 1
ATOM 647 C CA . SER A 1 81 ? -5.224 11.094 19.373 1.00 96.38 81 SER A CA 1
ATOM 648 C C . SER A 1 81 ? -6.385 10.214 19.835 1.00 96.38 81 SER A C 1
ATOM 650 O O . SER A 1 81 ? -7.167 9.689 19.040 1.00 96.38 81 SER A O 1
ATOM 652 N N . ILE A 1 82 ? -6.454 9.990 21.148 1.00 93.31 82 ILE A N 1
ATOM 653 C CA . ILE A 1 82 ? -7.454 9.129 21.778 1.00 93.31 82 ILE A CA 1
ATOM 654 C C . ILE A 1 82 ? -8.032 9.897 22.958 1.00 93.31 82 ILE A C 1
ATOM 656 O O . ILE A 1 82 ? -7.317 10.223 23.910 1.00 93.31 82 ILE A O 1
ATOM 660 N N . HIS A 1 83 ? -9.328 10.184 22.897 1.00 90.44 83 HIS A N 1
ATOM 661 C CA . HIS A 1 83 ? -10.029 10.966 23.908 1.00 90.44 83 HIS A CA 1
ATOM 662 C C . HIS A 1 83 ? -11.359 10.310 24.264 1.00 90.44 83 HIS A C 1
ATOM 664 O O . HIS A 1 83 ? -12.002 9.674 23.435 1.00 90.44 83 HIS A O 1
ATOM 670 N N . GLN A 1 84 ? -11.798 10.466 25.509 1.00 89.06 84 GLN A N 1
ATOM 671 C CA . GLN A 1 84 ? -13.148 10.063 25.884 1.00 89.06 84 GLN A CA 1
ATOM 672 C C . GLN A 1 84 ? -14.159 10.997 25.206 1.00 89.06 84 GLN A C 1
ATOM 674 O O . GLN A 1 84 ? -13.989 12.218 25.237 1.00 89.06 84 GLN A O 1
ATOM 679 N N . ALA A 1 85 ? -15.195 10.432 24.589 1.00 83.19 85 ALA A N 1
ATOM 680 C CA . ALA A 1 85 ? -16.225 11.220 23.929 1.00 83.19 85 ALA A CA 1
ATOM 681 C C . ALA A 1 85 ? -17.031 12.030 24.970 1.00 83.19 85 ALA A C 1
ATOM 683 O O . ALA A 1 85 ? -17.384 11.472 26.014 1.00 83.19 85 ALA A O 1
ATOM 684 N N . PRO A 1 86 ? -17.357 13.315 24.712 1.00 69.56 86 PRO A N 1
ATOM 685 C CA . PRO A 1 86 ? -18.000 14.177 25.707 1.00 69.56 86 PRO A CA 1
ATOM 686 C C . PRO A 1 86 ? -19.418 13.741 26.104 1.00 69.56 86 PRO A C 1
ATOM 688 O O . PRO A 1 86 ? -19.833 14.006 27.230 1.00 69.56 86 PRO A O 1
ATOM 691 N N . GLU A 1 87 ? -20.159 13.097 25.194 1.00 68.50 87 GLU A N 1
ATOM 692 C CA . GLU A 1 87 ? -21.601 12.843 25.363 1.00 68.50 87 GLU A CA 1
ATOM 693 C C . GLU A 1 87 ? -21.966 11.348 25.485 1.00 68.50 87 GLU A C 1
ATOM 695 O O . GLU A 1 87 ? -22.901 11.020 26.209 1.00 68.50 87 GLU A O 1
ATOM 700 N N . ASP A 1 88 ? -21.194 10.430 24.882 1.00 63.44 88 ASP A N 1
ATOM 701 C CA . ASP A 1 88 ? -21.656 9.050 24.620 1.00 63.44 88 ASP A CA 1
ATOM 702 C C . ASP A 1 88 ? -20.904 7.927 25.361 1.00 63.44 88 ASP A C 1
ATOM 704 O O . ASP A 1 88 ? -21.039 6.754 25.023 1.00 63.44 88 ASP A O 1
ATOM 708 N N . SER A 1 89 ? -20.107 8.229 26.392 1.00 79.94 89 SER A N 1
ATOM 709 C CA . SER A 1 89 ? -19.321 7.243 27.179 1.00 79.94 89 SER A CA 1
ATOM 710 C C . SER A 1 89 ? -18.292 6.392 26.402 1.00 79.94 89 SER A C 1
ATOM 712 O O . SER A 1 89 ? -17.594 5.575 27.010 1.00 79.94 89 SER A O 1
ATOM 714 N N . GLY A 1 90 ? -18.161 6.620 25.094 1.00 88.25 90 GLY A N 1
ATOM 715 C CA . GLY A 1 90 ? -17.227 5.949 24.196 1.00 88.25 90 GLY A CA 1
ATOM 716 C C . GLY A 1 90 ? -15.846 6.602 24.112 1.00 88.25 90 GLY A C 1
ATOM 717 O O . GLY A 1 90 ? -15.536 7.573 24.810 1.00 88.25 90 GLY A O 1
ATOM 718 N N . ILE A 1 91 ? -15.014 6.065 23.222 1.00 92.62 91 ILE A N 1
ATOM 719 C CA . ILE A 1 91 ? -13.655 6.535 22.946 1.00 92.62 91 ILE A CA 1
ATOM 720 C C . ILE A 1 91 ? -13.591 7.053 21.509 1.00 92.62 91 ILE A C 1
ATOM 722 O O . ILE A 1 91 ? -13.833 6.310 20.560 1.00 92.62 91 ILE A O 1
ATOM 726 N N . LEU A 1 92 ? -13.259 8.332 21.351 1.00 94.00 92 LEU A N 1
ATOM 727 C CA . LEU A 1 92 ? -13.019 8.966 20.062 1.00 94.00 92 LEU A CA 1
ATOM 728 C C . LEU A 1 92 ? -11.544 8.810 19.678 1.00 94.00 92 LEU A C 1
ATOM 730 O O . LEU A 1 92 ? -10.649 9.169 20.446 1.00 94.00 92 LEU A O 1
ATOM 734 N N . LEU A 1 93 ? -11.319 8.281 18.479 1.00 96.62 93 LEU A N 1
ATOM 735 C CA . LEU A 1 93 ? -10.030 8.212 17.808 1.00 96.62 93 LEU A CA 1
ATOM 736 C C . LEU A 1 93 ? -10.028 9.235 16.675 1.00 96.62 93 LEU A C 1
ATOM 738 O O . LEU A 1 93 ? -10.934 9.217 15.840 1.00 96.62 93 LEU A O 1
ATOM 742 N N . GLU A 1 94 ? -8.993 10.064 16.608 1.00 97.62 94 GLU A N 1
ATOM 743 C CA . GLU A 1 94 ? -8.745 10.982 15.493 1.00 97.62 94 GLU A CA 1
ATOM 744 C C . GLU A 1 94 ? -7.295 10.824 15.036 1.00 97.62 94 GLU A C 1
ATOM 746 O O . GLU A 1 94 ? -6.404 10.567 15.843 1.00 97.62 94 GLU A O 1
ATOM 751 N N . TRP A 1 95 ? -7.042 10.927 13.735 1.00 97.81 95 TRP A N 1
ATOM 752 C CA . TRP A 1 95 ? -5.692 10.791 13.187 1.00 97.81 95 TRP A CA 1
ATOM 753 C C . TRP A 1 95 ? -5.472 11.693 11.976 1.00 97.81 95 TRP A C 1
ATOM 755 O O . TRP A 1 95 ? -6.410 12.263 11.419 1.00 97.81 95 TRP A O 1
ATOM 765 N N . THR A 1 96 ? -4.218 11.817 11.541 1.00 94.38 96 THR A N 1
ATOM 766 C CA . THR A 1 96 ? -3.857 12.536 10.316 1.00 94.38 96 THR A CA 1
ATOM 767 C C . THR A 1 96 ? -3.320 11.572 9.264 1.00 94.38 96 THR A C 1
ATOM 769 O O . THR A 1 96 ? -2.621 10.599 9.562 1.00 94.38 96 THR A O 1
ATOM 772 N N . TYR A 1 97 ? -3.674 11.820 8.000 1.00 94.69 97 TYR A N 1
ATOM 773 C CA . TYR A 1 97 ? -3.155 11.048 6.877 1.00 94.69 97 TYR A CA 1
ATOM 774 C C . TYR A 1 97 ? -3.225 11.838 5.568 1.00 94.69 97 TYR A C 1
ATOM 776 O O . TYR A 1 97 ? -4.290 12.307 5.173 1.00 94.69 97 TYR A O 1
ATOM 784 N N . SER A 1 98 ? -2.094 11.985 4.878 1.00 89.25 98 SER A N 1
ATOM 785 C CA . SER A 1 98 ? -1.983 12.806 3.660 1.00 89.25 98 SER A CA 1
ATOM 786 C C . SER A 1 98 ? -1.883 11.995 2.367 1.00 89.25 98 SER A C 1
ATOM 788 O O . SER A 1 98 ? -2.057 12.540 1.277 1.00 89.25 98 SER A O 1
ATOM 790 N N . THR A 1 99 ? -1.620 10.695 2.472 1.00 88.38 99 THR A N 1
ATOM 791 C CA . THR A 1 99 ? -1.411 9.818 1.319 1.00 88.38 99 THR A CA 1
ATOM 792 C C . THR A 1 99 ? -2.738 9.199 0.861 1.00 88.38 99 THR A C 1
ATOM 794 O O . THR A 1 99 ? -3.413 8.572 1.675 1.00 88.38 99 THR A O 1
ATOM 797 N N . PRO A 1 100 ? -3.121 9.298 -0.431 1.00 86.69 100 PRO A N 1
ATOM 798 C CA . PRO A 1 100 ? -4.333 8.656 -0.940 1.00 86.69 100 PRO A CA 1
ATOM 799 C C . PRO A 1 100 ? -4.311 7.136 -0.754 1.00 86.69 100 PRO A C 1
ATOM 801 O O . PRO A 1 100 ? -3.311 6.472 -1.047 1.00 86.69 100 PRO A O 1
ATOM 804 N N . MET A 1 101 ? -5.423 6.583 -0.293 1.00 89.25 101 MET A N 1
ATOM 805 C CA . MET A 1 101 ? -5.600 5.183 0.101 1.00 89.25 101 MET A CA 1
ATOM 806 C C . MET A 1 101 ? -7.092 4.830 0.044 1.00 89.25 101 MET A C 1
ATOM 808 O O . MET A 1 101 ? -7.895 5.697 -0.305 1.00 89.25 101 MET A O 1
ATOM 812 N N . ASP A 1 102 ? -7.455 3.582 0.334 1.00 90.44 102 ASP A N 1
ATOM 813 C CA . ASP A 1 102 ? -8.844 3.132 0.201 1.00 90.44 102 ASP A CA 1
ATOM 814 C C . ASP A 1 102 ? -9.584 3.178 1.546 1.00 90.44 102 ASP A C 1
ATOM 816 O O . ASP A 1 102 ? -10.684 3.731 1.626 1.00 90.44 102 ASP A O 1
ATOM 820 N N . ARG A 1 103 ? -8.976 2.655 2.619 1.00 95.31 103 ARG A N 1
ATOM 821 C CA . ARG A 1 103 ? -9.578 2.622 3.961 1.00 95.31 103 ARG A CA 1
ATOM 822 C C . ARG A 1 103 ? -8.544 2.522 5.081 1.00 95.31 103 ARG A C 1
ATOM 824 O O . ARG A 1 103 ? -7.439 2.021 4.884 1.00 95.31 103 ARG A O 1
ATOM 831 N N . PHE A 1 104 ? -8.946 2.909 6.284 1.00 96.94 104 PHE A N 1
ATOM 832 C CA . PHE A 1 104 ? -8.247 2.613 7.529 1.00 96.94 104 PHE A CA 1
ATOM 833 C C . PHE A 1 104 ? -8.835 1.366 8.186 1.00 96.94 104 PHE A C 1
ATOM 835 O O . PHE A 1 104 ? -10.053 1.216 8.271 1.00 96.94 104 PHE A O 1
ATOM 842 N N . LEU A 1 105 ? -7.963 0.498 8.684 1.00 97.25 105 LEU A N 1
ATOM 843 C CA . LEU A 1 105 ? -8.291 -0.653 9.515 1.00 97.25 105 LEU A CA 1
ATOM 844 C C . LEU A 1 105 ? -8.071 -0.257 10.974 1.00 97.25 105 LEU A C 1
ATOM 846 O O . LEU A 1 105 ? -6.973 0.174 11.337 1.00 97.25 105 LEU A O 1
ATOM 850 N N . ILE A 1 106 ? -9.104 -0.395 11.798 1.00 98.00 106 ILE A N 1
ATOM 851 C CA . ILE A 1 106 ? -9.052 -0.049 13.217 1.00 98.00 106 ILE A CA 1
ATOM 852 C C . ILE A 1 106 ? -9.103 -1.342 14.009 1.00 98.00 106 ILE A C 1
ATOM 854 O O . ILE A 1 106 ? -10.085 -2.076 13.931 1.00 98.00 106 ILE A O 1
ATOM 858 N N . TYR A 1 107 ? -8.057 -1.600 14.781 1.00 98.12 107 TYR A N 1
ATOM 859 C CA . TYR A 1 107 ? -7.957 -2.760 15.653 1.00 98.12 107 TYR A CA 1
ATOM 860 C C . TYR A 1 107 ? -7.970 -2.334 17.116 1.00 98.12 107 TYR A C 1
ATOM 862 O O . TYR A 1 107 ? -7.461 -1.258 17.445 1.00 98.12 107 TYR A O 1
ATOM 870 N N . SER A 1 108 ? -8.497 -3.183 17.999 1.00 96.81 108 SER A N 1
ATOM 871 C CA . SER A 1 108 ? -8.474 -2.937 19.441 1.00 96.81 108 SER A CA 1
ATOM 872 C C . SER A 1 108 ? -8.260 -4.202 20.275 1.00 96.81 108 SER A C 1
ATOM 874 O O . SER A 1 108 ? -8.642 -5.299 19.882 1.00 96.81 108 SER A O 1
ATOM 876 N N . SER A 1 109 ? -7.625 -4.062 21.441 1.00 96.25 109 SER A N 1
ATOM 877 C CA . SER A 1 109 ? -7.359 -5.175 22.365 1.00 96.25 109 SER A CA 1
ATOM 878 C C . SER A 1 109 ? -7.260 -4.704 23.817 1.00 96.25 109 SER A C 1
ATOM 880 O O . SER A 1 109 ? -6.982 -3.533 24.082 1.00 96.25 109 SER A O 1
ATOM 882 N N . ASP A 1 110 ? -7.455 -5.622 24.763 1.00 95.31 110 ASP A N 1
ATOM 883 C CA . ASP A 1 110 ? -7.137 -5.420 26.186 1.00 95.31 110 ASP A CA 1
ATOM 884 C C . ASP A 1 110 ? -5.648 -5.640 26.495 1.00 95.31 110 ASP A C 1
ATOM 886 O O . ASP A 1 110 ? -5.139 -5.161 27.512 1.00 95.31 110 ASP A O 1
ATOM 890 N N . GLU A 1 111 ? -4.933 -6.317 25.593 1.00 95.25 111 GLU A N 1
ATOM 891 C CA . GLU A 1 111 ? -3.503 -6.584 25.715 1.00 95.25 111 GLU A CA 1
ATOM 892 C C . GLU A 1 111 ? -2.672 -5.446 25.100 1.00 95.25 111 GLU A C 1
ATOM 894 O O . GLU A 1 111 ? -2.887 -5.073 23.938 1.00 95.25 111 GLU A O 1
ATOM 899 N N . PRO A 1 112 ? -1.689 -4.890 25.832 1.00 9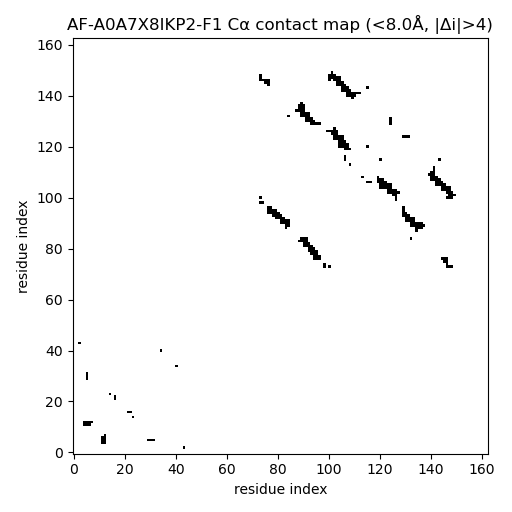4.12 112 PRO A N 1
ATOM 900 C CA . PRO A 1 112 ? -0.750 -3.943 25.252 1.00 94.12 112 PRO A CA 1
ATOM 901 C C . PRO A 1 112 ? 0.110 -4.629 24.182 1.00 94.12 112 PRO A C 1
ATOM 903 O O . PRO A 1 112 ? 0.446 -5.804 24.303 1.00 94.12 112 PRO A O 1
ATOM 906 N N . TYR A 1 113 ? 0.526 -3.874 23.161 1.00 92.56 113 TYR A N 1
ATOM 907 C CA . TYR A 1 113 ? 1.409 -4.357 22.083 1.00 92.56 113 TYR A CA 1
ATOM 908 C C . TYR A 1 113 ? 0.862 -5.551 21.282 1.00 92.56 113 TYR A C 1
ATOM 910 O O . TYR A 1 113 ? 1.634 -6.318 20.709 1.00 92.56 113 TYR A O 1
ATOM 918 N N . PHE A 1 114 ? -0.461 -5.714 21.237 1.00 95.88 114 PHE A N 1
ATOM 919 C CA . PHE A 1 114 ? -1.096 -6.754 20.439 1.00 95.88 114 PHE A CA 1
ATOM 920 C C . PHE A 1 114 ? -0.752 -6.619 18.946 1.00 95.88 114 PHE A C 1
ATOM 922 O O . PHE A 1 114 ? -0.496 -5.526 18.435 1.00 95.88 114 PHE A O 1
ATOM 929 N N . HIS A 1 115 ? -0.768 -7.745 18.236 1.00 94.00 115 HIS A N 1
ATOM 930 C CA . HIS A 1 115 ? -0.593 -7.759 16.788 1.00 94.00 115 HIS A CA 1
ATOM 931 C C . HIS A 1 115 ? -1.957 -7.671 16.086 1.00 94.00 115 HIS A C 1
ATOM 933 O O . HIS A 1 115 ? -2.873 -8.399 16.479 1.00 94.00 115 HIS A O 1
ATOM 939 N N . PRO A 1 116 ? -2.103 -6.821 15.053 1.00 94.75 116 PRO A N 1
ATOM 940 C CA . PRO A 1 116 ? -3.310 -6.769 14.235 1.00 94.75 116 PRO A CA 1
ATOM 941 C C . PRO A 1 116 ? -3.646 -8.135 13.636 1.00 94.75 116 PRO A C 1
ATOM 943 O O . PRO A 1 116 ? -2.798 -8.766 13.002 1.00 94.75 116 PRO A O 1
ATOM 946 N N . ALA A 1 117 ? -4.880 -8.580 13.842 1.00 92.62 117 ALA A N 1
ATOM 947 C CA . ALA A 1 117 ? -5.394 -9.853 13.363 1.00 92.62 117 ALA A CA 1
ATOM 948 C C . ALA A 1 117 ? -6.927 -9.781 13.204 1.00 92.62 117 ALA A C 1
ATOM 950 O O . ALA A 1 117 ? -7.563 -8.912 13.807 1.00 92.62 117 ALA A O 1
ATOM 951 N N . PRO A 1 118 ? -7.560 -10.657 12.401 1.00 95.88 118 PRO A N 1
ATOM 952 C CA . PRO A 1 118 ? -9.001 -10.586 12.145 1.00 95.88 118 PRO A CA 1
ATOM 953 C C . PRO A 1 118 ? -9.873 -10.600 13.409 1.00 95.88 118 PRO A C 1
ATOM 955 O O . PRO A 1 118 ? -10.918 -9.961 13.438 1.00 95.88 118 PRO A O 1
ATOM 95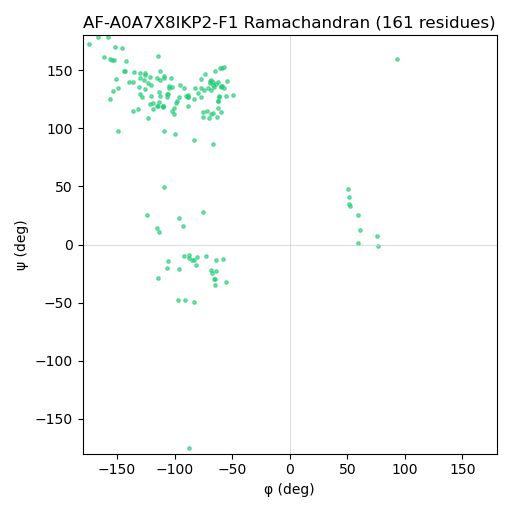8 N N . GLU A 1 119 ? -9.444 -11.294 14.462 1.00 95.81 119 GLU A N 1
ATOM 959 C CA . GLU A 1 119 ? -10.152 -11.392 15.741 1.00 95.81 119 GLU A CA 1
ATOM 960 C C . GLU A 1 119 ? -10.197 -10.087 16.546 1.00 95.81 119 GLU A C 1
ATOM 962 O O . GLU A 1 119 ? -11.062 -9.938 17.406 1.00 95.81 119 GLU A O 1
ATOM 967 N N . ASN A 1 120 ? -9.274 -9.159 16.285 1.00 97.00 120 ASN A N 1
ATOM 968 C CA . ASN A 1 120 ? -9.188 -7.872 16.972 1.00 97.00 120 ASN A CA 1
ATOM 969 C C . ASN A 1 120 ? -9.476 -6.686 16.041 1.00 97.00 120 ASN A C 1
ATOM 971 O O . ASN A 1 120 ? -9.280 -5.533 16.429 1.00 97.00 120 ASN A O 1
ATOM 975 N N . LEU A 1 121 ? -9.970 -6.955 14.826 1.00 97.44 121 LEU A N 1
ATOM 976 C CA . LEU A 1 121 ? -10.462 -5.928 13.916 1.00 97.44 121 LEU A CA 1
ATOM 977 C C . LEU A 1 121 ? -11.788 -5.378 14.445 1.00 97.44 121 LEU A C 1
ATOM 979 O O . LEU A 1 121 ? -12.797 -6.079 14.489 1.00 97.44 121 LEU A O 1
ATOM 983 N N . LEU A 1 122 ? -11.778 -4.104 14.818 1.00 96.56 122 LEU A N 1
ATOM 984 C CA . LEU A 1 122 ? -12.942 -3.411 15.346 1.00 96.56 122 LEU A CA 1
ATOM 985 C C . LEU A 1 122 ? -13.843 -2.908 14.217 1.00 96.56 122 LEU A C 1
ATOM 987 O O . LEU A 1 122 ? -15.052 -3.125 14.239 1.00 96.56 122 LEU A O 1
ATOM 991 N N . THR A 1 123 ? -13.262 -2.218 13.233 1.00 97.88 123 THR A N 1
ATOM 992 C CA . THR A 1 123 ? -13.995 -1.690 12.077 1.00 97.88 123 THR A CA 1
ATOM 993 C C . THR A 1 123 ? -13.049 -1.247 10.959 1.00 97.88 123 THR A C 1
ATOM 995 O O . THR A 1 123 ? -11.825 -1.250 11.111 1.00 97.88 123 THR A O 1
ATOM 998 N N . THR A 1 124 ? -13.631 -0.788 9.852 1.00 97.62 124 THR A N 1
ATOM 999 C CA . THR A 1 124 ? -12.932 -0.061 8.793 1.00 97.62 124 THR A CA 1
ATOM 1000 C C . THR A 1 124 ? -13.539 1.322 8.579 1.00 97.62 124 THR A C 1
ATOM 1002 O O . THR A 1 124 ? -14.760 1.465 8.623 1.00 97.62 124 THR A O 1
ATOM 1005 N N . VAL A 1 125 ? -12.710 2.320 8.273 1.00 97.50 125 VAL A N 1
ATOM 1006 C CA . VAL A 1 125 ? -13.145 3.680 7.916 1.00 97.50 125 VAL A CA 1
ATOM 1007 C C . VAL A 1 125 ? -12.671 4.001 6.506 1.00 97.50 125 VAL A C 1
ATOM 1009 O O . VAL A 1 125 ? -11.470 4.038 6.258 1.00 97.50 125 VAL A O 1
ATOM 1012 N N . ASP A 1 126 ? -13.596 4.225 5.576 1.00 96.38 126 ASP A N 1
ATOM 1013 C CA . ASP A 1 126 ? -13.238 4.566 4.196 1.00 96.38 126 ASP A CA 1
ATOM 1014 C C . ASP A 1 126 ? -12.566 5.952 4.128 1.00 96.38 126 ASP A C 1
ATOM 1016 O O . ASP A 1 126 ? -12.980 6.906 4.797 1.00 96.38 126 ASP A O 1
ATOM 1020 N N . TYR A 1 127 ? -11.531 6.083 3.294 1.00 91.62 127 TYR A N 1
ATOM 1021 C CA . TYR A 1 127 ? -10.879 7.370 3.039 1.00 91.62 127 TYR A CA 1
ATOM 1022 C C . TYR A 1 127 ? -11.867 8.341 2.355 1.00 91.62 127 TYR A C 1
ATOM 1024 O O . TYR A 1 127 ? -12.591 7.929 1.446 1.00 91.62 127 TYR A O 1
ATOM 1032 N N . PRO A 1 128 ? -11.919 9.636 2.730 1.00 95.06 128 PRO A N 1
ATOM 1033 C CA . PRO A 1 128 ? -10.968 10.373 3.564 1.00 95.06 128 PRO A CA 1
ATOM 1034 C C . PRO A 1 128 ? -11.351 10.476 5.048 1.00 95.06 128 PRO A C 1
ATOM 1036 O O . PRO A 1 128 ? -10.909 11.407 5.712 1.00 95.06 128 PRO A O 1
ATOM 1039 N N . GLY A 1 129 ? -12.184 9.579 5.582 1.00 96.44 129 GLY A N 1
ATOM 1040 C CA . GLY A 1 129 ? -12.535 9.606 7.001 1.00 96.44 129 GLY A CA 1
ATOM 1041 C C . GLY A 1 129 ? -11.304 9.406 7.890 1.00 96.44 129 GLY A C 1
ATOM 1042 O O . GLY A 1 129 ? -10.569 8.439 7.716 1.00 96.44 129 GLY A O 1
ATOM 1043 N N . THR A 1 130 ? -11.084 10.310 8.847 1.00 97.06 130 THR A N 1
ATOM 1044 C CA . THR A 1 130 ? -9.935 10.270 9.774 1.00 97.06 130 THR A CA 1
ATOM 1045 C C . THR A 1 130 ? -10.345 10.278 11.246 1.00 97.06 130 THR A C 1
ATOM 1047 O O . THR A 1 130 ? -9.605 10.743 12.112 1.00 97.06 130 THR A O 1
ATOM 1050 N N . GLN A 1 131 ? -11.560 9.809 11.522 1.00 96.62 131 GLN A N 1
ATOM 1051 C CA . GLN A 1 131 ? -12.102 9.726 12.869 1.00 96.62 131 GLN A CA 1
ATOM 1052 C C . GLN A 1 131 ? -12.968 8.478 13.030 1.00 96.62 131 GLN A C 1
ATOM 1054 O O . GLN A 1 131 ? -13.629 8.042 12.082 1.00 96.62 131 GLN A O 1
ATOM 1059 N N . TYR A 1 132 ? -12.998 7.933 14.242 1.00 96.38 132 TYR A N 1
ATOM 1060 C CA . TYR A 1 132 ? -13.878 6.833 14.620 1.00 96.38 132 TYR A CA 1
ATOM 1061 C C . TYR A 1 132 ? -14.257 6.918 16.098 1.00 96.38 132 TYR A C 1
ATOM 1063 O O . TYR A 1 132 ? -13.398 7.125 16.950 1.00 96.38 132 TYR A O 1
ATOM 1071 N N . LEU A 1 133 ? -15.542 6.725 16.396 1.00 94.94 133 LEU A N 1
ATOM 1072 C CA . LEU A 1 133 ? -16.053 6.611 17.758 1.00 94.94 133 LEU A CA 1
ATOM 1073 C C . LEU A 1 133 ? -16.269 5.132 18.082 1.00 94.94 133 LEU A C 1
ATOM 1075 O O . LEU A 1 133 ? -17.176 4.514 17.527 1.00 94.94 133 LEU A O 1
ATOM 1079 N N . ASP A 1 134 ? -15.469 4.584 18.996 1.00 94.06 134 ASP A N 1
ATOM 1080 C CA . ASP A 1 134 ? -15.786 3.318 19.653 1.00 94.06 134 ASP A CA 1
ATOM 1081 C C . ASP A 1 134 ? -16.888 3.590 20.691 1.00 94.06 134 ASP A C 1
ATOM 1083 O O . ASP A 1 134 ? -16.620 4.267 21.689 1.00 94.06 134 ASP A O 1
ATOM 1087 N N . PRO A 1 135 ? -18.132 3.117 20.480 1.00 90.81 135 PRO A N 1
ATOM 1088 C CA . PRO A 1 135 ? -19.245 3.418 21.377 1.00 90.81 135 PRO A CA 1
ATOM 1089 C C . PRO A 1 135 ? -19.141 2.670 22.711 1.00 90.81 135 PRO A C 1
ATOM 1091 O O . PRO A 1 135 ? -19.927 2.919 23.624 1.00 90.81 135 PRO A O 1
ATOM 1094 N N . THR A 1 136 ? -18.214 1.719 22.828 1.00 86.50 136 THR A N 1
ATOM 1095 C CA . THR A 1 136 ? -18.104 0.872 24.007 1.00 86.50 136 THR A CA 1
ATOM 1096 C C . THR A 1 136 ? -17.201 1.544 25.032 1.00 86.50 136 THR A C 1
ATOM 1098 O O . THR A 1 136 ? -16.066 1.929 24.747 1.00 86.50 136 THR A O 1
ATOM 1101 N N . SER A 1 137 ? -17.708 1.680 26.255 1.00 80.19 137 SER A N 1
ATOM 1102 C CA . SER A 1 137 ? -16.899 2.157 27.370 1.00 80.19 137 SER A CA 1
ATOM 1103 C C . SER A 1 137 ? -15.951 1.055 27.836 1.00 80.19 137 SER A C 1
ATOM 1105 O O . SER A 1 137 ? -16.363 -0.090 28.034 1.00 80.19 137 SER A O 1
ATOM 1107 N N . HIS A 1 138 ? -14.682 1.401 28.031 1.00 79.81 138 HIS A N 1
ATOM 1108 C CA . HIS A 1 138 ? -13.644 0.471 28.459 1.00 79.81 138 HIS A CA 1
ATOM 1109 C C . HIS A 1 138 ? -12.856 1.069 29.622 1.00 79.81 138 HIS A C 1
ATOM 1111 O O . HIS A 1 138 ? -12.436 2.221 29.550 1.00 79.81 138 HIS A O 1
ATOM 1117 N N . GLU A 1 139 ? -12.590 0.276 30.664 1.00 82.50 139 GLU A N 1
ATOM 1118 C CA . GLU A 1 139 ? -11.653 0.681 31.726 1.00 82.50 139 GLU A CA 1
ATOM 1119 C C . GLU A 1 139 ? -10.226 0.827 31.180 1.00 82.50 139 GLU A C 1
ATOM 1121 O O . GLU A 1 139 ? -9.466 1.700 31.599 1.00 82.50 139 GLU A O 1
ATOM 1126 N N . ARG A 1 140 ? -9.862 -0.032 30.221 1.00 89.38 140 ARG A N 1
ATOM 1127 C CA . ARG A 1 140 ? -8.578 -0.029 29.524 1.00 89.38 140 ARG A CA 1
ATOM 1128 C C . ARG A 1 140 ? -8.759 -0.643 28.141 1.00 89.38 140 ARG A C 1
ATOM 1130 O O . ARG A 1 140 ? -9.341 -1.712 28.035 1.00 89.38 140 ARG A O 1
ATOM 1137 N N . ARG A 1 141 ? -8.246 0.015 27.101 1.00 92.88 141 ARG A N 1
ATOM 1138 C CA . ARG A 1 141 ? -8.248 -0.501 25.727 1.00 92.88 141 ARG A CA 1
ATOM 1139 C C . ARG A 1 141 ? -7.048 0.051 24.960 1.00 92.88 141 ARG A C 1
ATOM 1141 O O . ARG A 1 141 ? -6.676 1.209 25.150 1.00 92.88 141 ARG A O 1
ATOM 1148 N N . PHE A 1 142 ? -6.448 -0.773 24.113 1.00 95.81 142 PHE A N 1
ATOM 1149 C CA . PHE A 1 142 ? -5.369 -0.410 23.197 1.00 95.81 142 PHE A CA 1
ATOM 1150 C C . PHE A 1 142 ? -5.891 -0.411 21.769 1.00 95.81 142 PHE A C 1
ATOM 1152 O O . PHE A 1 142 ? -6.714 -1.256 21.434 1.00 95.81 142 PHE A O 1
ATOM 1159 N N . TYR A 1 143 ? -5.386 0.497 20.935 1.00 96.69 143 TYR A N 1
ATOM 1160 C CA . TYR A 1 143 ? -5.816 0.641 19.547 1.00 96.69 143 TYR A CA 1
ATOM 1161 C C . TYR A 1 143 ? -4.624 0.667 18.595 1.00 96.69 143 TYR A C 1
ATOM 1163 O O . TYR A 1 143 ? -3.560 1.188 18.934 1.00 96.69 143 TYR A O 1
ATOM 1171 N N . ILE A 1 144 ? -4.829 0.136 17.392 1.00 97.31 144 ILE A N 1
ATOM 1172 C CA . ILE A 1 144 ? -3.918 0.266 16.254 1.00 97.31 144 ILE A CA 1
ATOM 1173 C C . ILE A 1 144 ? -4.745 0.725 15.052 1.00 97.31 144 ILE A C 1
ATOM 1175 O O . ILE A 1 144 ? -5.767 0.116 14.739 1.00 97.31 144 ILE A O 1
ATOM 1179 N N . VAL A 1 145 ? -4.292 1.777 14.367 1.00 97.56 145 VAL A N 1
ATOM 1180 C CA . VAL A 1 145 ? -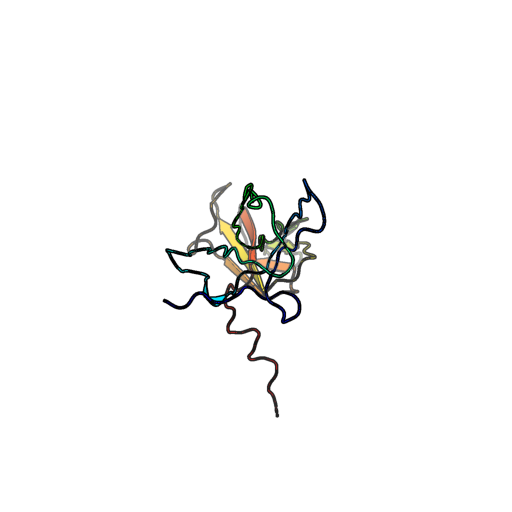4.888 2.258 13.112 1.00 97.56 145 VAL A CA 1
ATOM 1181 C C . VAL A 1 145 ? -3.884 2.042 11.988 1.00 97.56 145 VAL A C 1
ATOM 1183 O O . VAL A 1 145 ? -2.755 2.528 12.055 1.00 97.56 145 VAL A O 1
ATOM 1186 N N . ILE A 1 146 ? -4.285 1.294 10.962 1.00 95.06 146 ILE A N 1
ATOM 1187 C CA .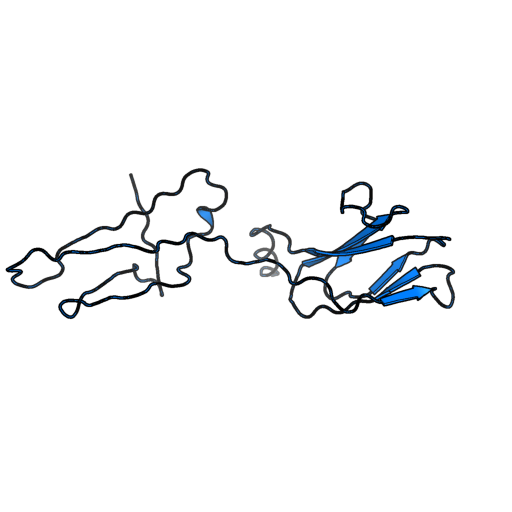 ILE A 1 146 ? -3.441 0.966 9.809 1.00 95.06 146 ILE A CA 1
ATOM 1188 C C . ILE A 1 146 ? -4.098 1.476 8.539 1.00 95.06 146 ILE A C 1
ATOM 1190 O O . ILE A 1 146 ? -5.299 1.323 8.341 1.00 95.06 146 ILE A O 1
ATOM 1194 N N . ALA A 1 147 ? -3.291 2.069 7.668 1.00 94.44 147 ALA A N 1
ATOM 1195 C CA . ALA A 1 147 ? -3.717 2.458 6.342 1.00 94.44 147 ALA A CA 1
ATOM 1196 C C . ALA A 1 147 ? -3.666 1.261 5.378 1.00 94.44 147 ALA A C 1
ATOM 1198 O O . ALA A 1 147 ? -2.667 0.545 5.345 1.00 94.44 147 ALA A O 1
ATOM 1199 N N . GLU A 1 148 ? -4.709 1.073 4.569 1.00 91.12 148 GLU A N 1
ATOM 1200 C CA . GLU A 1 148 ? -4.794 0.019 3.559 1.00 91.12 148 GLU A CA 1
ATOM 1201 C C . GLU A 1 148 ? -5.120 0.585 2.165 1.00 91.12 148 GLU A C 1
ATOM 1203 O O . GLU A 1 148 ? -5.909 1.521 1.994 1.00 91.12 148 GLU A O 1
ATOM 1208 N N . ARG A 1 149 ? -4.488 -0.011 1.149 1.00 87.94 149 ARG A N 1
ATOM 1209 C CA . ARG A 1 149 ? -4.873 0.099 -0.260 1.00 87.94 149 ARG A CA 1
ATOM 1210 C C . ARG A 1 149 ? -5.368 -1.279 -0.691 1.00 87.94 149 ARG A C 1
ATOM 1212 O O . ARG A 1 149 ? -4.640 -2.253 -0.507 1.00 87.94 149 ARG A O 1
ATOM 1219 N N . ASP A 1 150 ? -6.559 -1.359 -1.275 1.00 76.31 150 ASP A N 1
ATOM 1220 C CA . ASP A 1 150 ? -7.064 -2.581 -1.895 1.00 76.31 150 ASP A CA 1
ATOM 1221 C C . ASP A 1 150 ? -6.077 -2.968 -3.008 1.00 76.31 150 ASP A C 1
ATOM 1223 O O . ASP A 1 150 ? -5.966 -2.285 -4.030 1.00 76.31 150 ASP A O 1
ATOM 1227 N N . ASP A 1 151 ? -5.382 -4.096 -2.857 1.00 57.47 151 ASP A N 1
ATOM 1228 C CA . ASP A 1 151 ? -4.412 -4.603 -3.844 1.00 57.47 151 ASP A CA 1
ATOM 1229 C C . ASP A 1 151 ? -5.100 -5.218 -5.084 1.00 57.47 151 ASP A C 1
ATOM 1231 O O . ASP A 1 151 ? -4.603 -6.130 -5.739 1.00 57.47 151 ASP A O 1
ATOM 1235 N N . SER A 1 152 ? -6.309 -4.747 -5.406 1.00 45.09 152 SER A N 1
ATOM 1236 C CA . SER A 1 152 ? -7.125 -5.224 -6.517 1.00 45.09 152 SER A CA 1
ATOM 1237 C C . SER A 1 152 ? -6.990 -4.286 -7.722 1.00 45.09 152 SER A C 1
ATOM 1239 O O . SER A 1 152 ? -7.774 -3.336 -7.849 1.00 45.09 152 SER A O 1
ATOM 1241 N N . PRO A 1 153 ? -6.092 -4.565 -8.689 1.00 47.12 153 PRO A N 1
ATOM 1242 C CA . PRO A 1 153 ? -5.998 -3.789 -9.930 1.00 47.12 153 PRO A CA 1
ATOM 1243 C C . PRO A 1 153 ? -7.310 -3.760 -10.749 1.00 47.12 153 PRO A C 1
ATOM 1245 O O . PRO A 1 153 ? -7.460 -2.936 -11.647 1.00 47.12 153 PRO A O 1
ATOM 1248 N N . GLY A 1 154 ? -8.297 -4.608 -10.429 1.00 42.34 154 GLY A N 1
ATOM 1249 C CA . GLY A 1 154 ? -9.559 -4.742 -11.166 1.00 42.34 154 GLY A CA 1
ATOM 1250 C C . GLY A 1 154 ? -10.699 -3.776 -10.809 1.00 42.34 154 GLY A C 1
ATOM 1251 O O . GLY A 1 154 ? -11.654 -3.694 -11.578 1.00 42.34 154 GLY A O 1
ATOM 1252 N N . ARG A 1 155 ? -10.659 -3.030 -9.692 1.00 43.25 155 ARG A N 1
ATOM 1253 C CA . ARG A 1 155 ? -11.787 -2.143 -9.305 1.00 43.25 155 ARG A CA 1
ATOM 1254 C C . ARG A 1 155 ? -11.632 -0.684 -9.725 1.00 43.25 155 ARG A C 1
ATOM 1256 O O . ARG A 1 155 ? -12.639 -0.003 -9.909 1.00 43.25 155 ARG A O 1
ATOM 1263 N N . ARG A 1 156 ? -10.407 -0.224 -9.992 1.00 45.47 156 ARG A N 1
ATOM 1264 C CA . ARG A 1 156 ? -10.156 1.149 -10.468 1.00 45.47 156 ARG A CA 1
ATOM 1265 C C . ARG A 1 156 ? -10.696 1.410 -11.883 1.00 45.47 156 ARG A C 1
ATOM 1267 O O . ARG A 1 156 ? -11.038 2.544 -12.201 1.00 45.47 156 ARG A O 1
ATOM 1274 N N . ALA A 1 157 ? -10.861 0.370 -12.707 1.00 40.38 157 ALA A N 1
ATOM 1275 C CA . ALA A 1 157 ? -11.390 0.487 -14.071 1.00 40.38 157 ALA A CA 1
ATOM 1276 C C . ALA A 1 157 ? -12.933 0.530 -14.163 1.00 40.38 157 ALA A C 1
ATOM 1278 O O . ALA A 1 157 ? -13.473 0.884 -15.210 1.00 40.38 157 ALA A O 1
ATOM 1279 N N . ALA A 1 158 ? -13.664 0.200 -13.091 1.00 37.88 158 ALA A N 1
ATOM 1280 C CA . ALA A 1 158 ? -15.127 0.093 -13.138 1.00 37.88 158 ALA A CA 1
ATOM 1281 C C . ALA A 1 158 ? -15.870 1.420 -12.874 1.00 37.88 158 ALA A C 1
ATOM 1283 O O . ALA A 1 158 ? -17.081 1.493 -13.079 1.00 37.88 158 ALA A O 1
ATOM 1284 N N . ALA A 1 159 ? -15.173 2.482 -12.450 1.00 41.84 159 ALA A N 1
ATOM 1285 C CA . ALA A 1 159 ? -15.800 3.770 -12.138 1.00 41.84 159 ALA A CA 1
ATOM 1286 C C . ALA A 1 159 ? -15.947 4.715 -13.349 1.00 41.84 159 ALA A C 1
ATOM 1288 O O . ALA A 1 159 ? -16.687 5.692 -13.262 1.00 41.84 159 ALA A O 1
ATOM 1289 N N . ILE A 1 160 ? -15.312 4.421 -14.493 1.00 44.09 160 ILE A N 1
ATOM 1290 C CA . ILE A 1 160 ? -15.392 5.253 -15.711 1.00 44.09 160 ILE A CA 1
ATOM 1291 C C . ILE A 1 160 ? -16.211 4.553 -16.798 1.00 44.09 160 ILE A C 1
ATOM 1293 O O . ILE A 1 160 ? -15.782 4.443 -17.938 1.00 44.09 160 ILE A O 1
ATOM 1297 N N . ARG A 1 161 ? -17.399 4.052 -16.461 1.00 42.06 161 ARG A N 1
ATOM 1298 C CA . ARG A 1 161 ? -18.498 3.909 -17.429 1.00 42.06 161 ARG A CA 1
ATOM 1299 C C . ARG A 1 161 ? -19.816 4.067 -16.691 1.00 42.06 161 ARG A C 1
ATOM 1301 O O . ARG A 1 161 ? -20.329 3.116 -16.108 1.00 42.06 161 ARG A O 1
ATOM 1308 N N . ARG A 1 162 ? -20.382 5.268 -16.746 1.00 34.81 162 ARG A N 1
ATOM 1309 C CA . ARG A 1 162 ? -21.831 5.438 -16.656 1.00 34.81 162 ARG A CA 1
ATOM 1310 C C . ARG A 1 162 ? -22.315 6.188 -17.907 1.00 34.81 162 ARG A C 1
ATOM 1312 O O . ARG A 1 162 ? -21.559 7.029 -18.391 1.00 34.81 162 ARG A O 1
ATOM 1319 N N . PRO A 1 163 ? -23.464 5.764 -18.463 1.00 43.00 163 PRO A N 1
ATOM 1320 C CA . PRO A 1 163 ?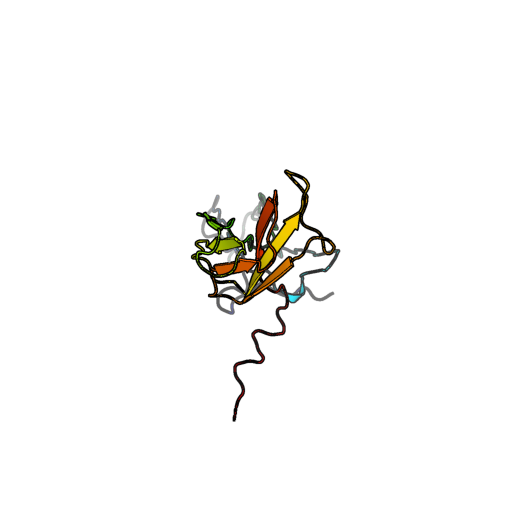 -23.992 6.179 -19.764 1.00 43.00 163 PRO A CA 1
ATOM 1321 C C . PRO A 1 163 ? -24.422 7.645 -19.817 1.00 43.00 163 PRO A C 1
ATOM 1323 O O . PRO A 1 163 ? -24.704 8.216 -18.739 1.00 43.00 163 PRO A O 1
#